Protein AF-A0A937VH85-F1 (afdb_monomer_lite)

Sequence (75 aa):
MPTPRQRLILFDLAAPAYLLRDNFDDVLAAGSVNGTYAVPGPGTRTVTDAESKLSLSGGVLSISGGKAAPAYGDP

Structure (mmCIF, N/CA/C/O backbone):
data_AF-A0A937VH85-F1
#
_entry.id   AF-A0A937VH85-F1
#
loop_
_atom_site.group_PDB
_atom_site.id
_atom_site.type_symbol
_atom_site.label_atom_id
_atom_site.label_alt_id
_atom_site.label_comp_id
_atom_site.label_asym_id
_atom_site.label_entity_id
_atom_site.label_seq_id
_atom_site.pdbx_PDB_ins_code
_atom_site.Cartn_x
_atom_site.Cartn_y
_atom_site.Cartn_z
_atom_site.occupancy
_atom_site.B_iso_or_equiv
_atom_site.auth_seq_id
_atom_site.auth_comp_id
_atom_site.auth_asym_id
_atom_site.auth_atom_id
_atom_site.pdbx_PDB_model_num
ATOM 1 N N . MET A 1 1 ? -45.728 30.404 31.647 1.00 64.75 1 MET A N 1
ATOM 2 C CA . MET A 1 1 ? -45.209 29.336 30.767 1.00 64.75 1 MET A CA 1
ATOM 3 C C . MET A 1 1 ? -43.876 29.818 30.207 1.00 64.75 1 MET A C 1
ATOM 5 O O . MET A 1 1 ? -43.892 30.849 29.547 1.00 64.75 1 MET A O 1
ATOM 9 N N . PRO A 1 2 ? -42.724 29.219 30.552 1.00 57.75 2 PRO A N 1
ATOM 10 C CA . PRO A 1 2 ? -41.440 29.699 30.045 1.00 57.75 2 PRO A CA 1
ATOM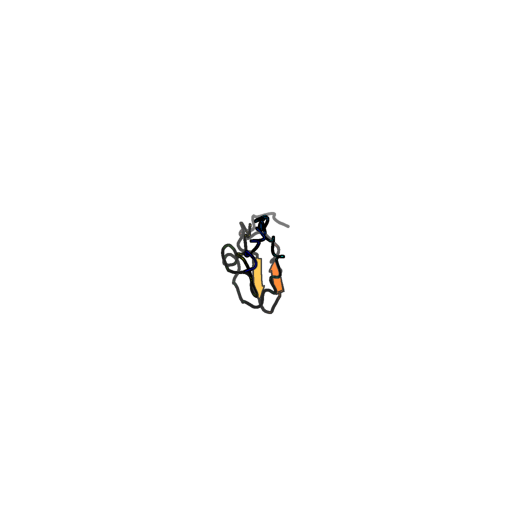 11 C C . PRO A 1 2 ? -41.262 29.310 28.571 1.00 57.75 2 PRO A C 1
ATOM 13 O O . PRO A 1 2 ? -41.486 28.163 28.191 1.00 57.75 2 PRO A O 1
ATOM 16 N N . THR A 1 3 ? -40.876 30.278 27.742 1.00 67.81 3 THR A N 1
ATOM 17 C CA . THR A 1 3 ? -40.618 30.102 26.308 1.00 67.81 3 THR A CA 1
ATOM 18 C C . THR A 1 3 ? -39.308 29.333 26.105 1.00 67.81 3 THR A C 1
ATOM 20 O O . THR A 1 3 ? -38.299 29.707 26.712 1.00 67.81 3 THR A O 1
ATOM 23 N N . PRO A 1 4 ? -39.263 28.288 25.261 1.00 66.50 4 PRO A N 1
ATOM 24 C CA . PRO A 1 4 ? -38.012 27.595 24.986 1.00 66.50 4 PRO A CA 1
ATOM 25 C C . PRO A 1 4 ? -37.047 28.537 24.254 1.00 66.50 4 PRO A C 1
ATOM 27 O O . PRO A 1 4 ? -37.387 29.124 23.229 1.00 66.50 4 PRO A O 1
ATOM 30 N N . ARG A 1 5 ? -35.829 28.693 24.783 1.00 73.00 5 ARG A N 1
ATOM 31 C CA . ARG A 1 5 ? -34.735 29.390 24.095 1.00 73.00 5 ARG A CA 1
ATOM 32 C C . ARG A 1 5 ? -33.941 28.363 23.296 1.00 73.00 5 ARG A C 1
ATOM 34 O O . ARG A 1 5 ? -33.223 27.554 23.877 1.00 73.00 5 ARG A O 1
ATOM 41 N N . GLN A 1 6 ? -34.087 28.379 21.974 1.00 68.75 6 GLN A N 1
ATOM 42 C CA . GLN A 1 6 ? -33.322 27.511 21.083 1.00 68.75 6 GLN A CA 1
ATOM 43 C C . GLN A 1 6 ? -31.879 28.020 20.993 1.00 68.75 6 GLN A C 1
ATOM 45 O O . GLN A 1 6 ? -31.634 29.172 20.639 1.00 68.75 6 GLN A O 1
ATOM 50 N N . ARG A 1 7 ? -30.916 27.164 21.342 1.00 66.00 7 ARG A N 1
ATOM 51 C CA . ARG A 1 7 ? -29.485 27.451 21.216 1.00 66.00 7 ARG A CA 1
ATOM 52 C C . ARG A 1 7 ? -29.003 26.835 19.905 1.00 66.00 7 ARG A C 1
ATOM 54 O O . ARG A 1 7 ? -28.878 25.619 19.809 1.00 66.00 7 ARG A O 1
ATOM 61 N N . LEU A 1 8 ? -28.797 27.673 18.892 1.00 63.84 8 LEU A N 1
ATOM 62 C CA . LEU A 1 8 ? -28.233 27.273 17.604 1.00 63.84 8 LEU A CA 1
ATOM 63 C C . LEU A 1 8 ? -26.751 26.926 17.810 1.00 63.84 8 LEU A C 1
ATOM 65 O O . LEU A 1 8 ? -25.931 27.816 18.023 1.00 63.84 8 LEU A O 1
ATOM 69 N N . ILE A 1 9 ? -26.416 25.635 17.811 1.00 63.59 9 ILE A N 1
ATOM 70 C CA . ILE A 1 9 ? -25.024 25.176 17.761 1.00 63.59 9 ILE A CA 1
ATOM 71 C C . ILE A 1 9 ? -24.648 25.114 16.283 1.00 63.59 9 ILE A C 1
ATOM 73 O O . ILE A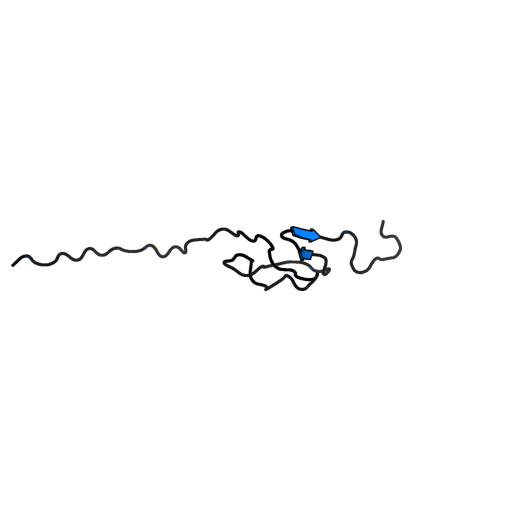 1 9 ? -25.092 24.222 15.562 1.00 63.59 9 ILE A O 1
ATOM 77 N N . LEU A 1 10 ? -23.876 26.097 15.826 1.00 57.00 10 LEU A N 1
ATOM 78 C CA . LEU A 1 10 ? -23.255 26.066 14.508 1.00 57.00 10 LEU A CA 1
ATOM 79 C C . LEU A 1 10 ? -22.073 25.089 14.600 1.00 57.00 10 LEU A C 1
ATOM 81 O O . LEU A 1 10 ? -21.064 25.400 15.228 1.00 57.00 10 LEU A O 1
ATOM 85 N N . PHE A 1 11 ? -22.225 23.877 14.065 1.00 60.50 11 PHE A N 1
ATOM 86 C CA . PHE A 1 11 ? -21.090 22.976 13.883 1.00 60.50 11 PHE A CA 1
ATOM 87 C C . PHE A 1 11 ? -20.259 23.517 12.719 1.00 60.50 11 PHE A C 1
ATOM 89 O O . PHE A 1 11 ? -20.733 23.519 11.583 1.00 60.50 11 PHE A O 1
ATOM 96 N N . ASP A 1 12 ? -19.040 23.980 12.989 1.00 59.94 12 ASP A N 1
ATOM 97 C CA . ASP A 1 12 ? -18.045 24.156 11.933 1.00 59.94 12 ASP A CA 1
ATOM 98 C C . ASP A 1 12 ? -17.799 22.779 11.295 1.00 59.94 12 ASP A C 1
ATOM 100 O O . ASP A 1 12 ? -17.204 21.891 11.902 1.00 59.94 12 ASP A O 1
ATOM 104 N N . LEU A 1 13 ? -18.294 22.581 10.072 1.00 58.03 13 LEU A N 1
ATOM 105 C CA . LEU A 1 13 ? -18.094 21.375 9.257 1.00 58.03 13 LEU A CA 1
ATOM 106 C C . LEU A 1 13 ? -16.708 21.363 8.587 1.00 58.03 13 LEU A C 1
ATOM 108 O O . LEU A 1 13 ? -16.551 20.802 7.502 1.00 58.03 13 LEU A O 1
ATOM 112 N N . ALA A 1 14 ? -15.693 21.992 9.190 1.00 59.31 14 ALA A N 1
ATOM 113 C CA . ALA A 1 14 ? -14.319 21.781 8.756 1.00 59.31 14 ALA A CA 1
ATOM 114 C C . ALA A 1 14 ? -14.017 20.294 8.980 1.00 59.31 14 ALA A C 1
ATOM 116 O O . ALA A 1 14 ? -13.930 19.843 10.122 1.00 59.31 14 ALA A O 1
ATOM 117 N N . ALA A 1 15 ? -13.998 19.524 7.888 1.00 62.25 15 ALA A N 1
ATOM 118 C CA . ALA A 1 15 ? -14.005 18.069 7.930 1.00 62.25 15 ALA A CA 1
ATOM 119 C C . ALA A 1 15 ? -12.929 17.556 8.904 1.00 62.25 15 ALA A C 1
ATOM 121 O O . ALA A 1 15 ? -11.767 17.948 8.764 1.00 62.25 15 ALA A O 1
ATOM 122 N N . PRO A 1 16 ? -13.269 16.701 9.886 1.00 54.84 16 PRO A N 1
ATOM 123 C CA . PRO A 1 16 ? -12.253 16.081 10.721 1.00 54.84 16 PRO A CA 1
ATOM 124 C C . PRO A 1 16 ? -11.298 15.286 9.819 1.00 54.84 16 PRO A C 1
ATOM 126 O O . PRO A 1 16 ? -11.690 14.306 9.188 1.00 54.84 16 PRO A O 1
ATOM 129 N N . ALA A 1 17 ? -10.046 15.736 9.715 1.00 59.56 17 ALA A N 1
ATOM 130 C CA . ALA A 1 17 ? -8.992 15.010 9.021 1.00 59.56 17 ALA A CA 1
ATOM 131 C C . ALA A 1 17 ? -8.537 13.854 9.919 1.00 59.56 17 ALA A C 1
ATOM 133 O O . ALA A 1 17 ? -7.857 14.056 10.926 1.00 59.56 17 ALA A O 1
ATOM 134 N N . TYR A 1 18 ? -8.965 12.640 9.581 1.00 52.16 18 TYR A N 1
ATOM 135 C CA . TYR A 1 18 ? -8.582 11.431 10.302 1.00 52.16 18 TYR A CA 1
ATOM 136 C C . TYR A 1 18 ? -7.183 10.972 9.874 1.00 52.16 18 TYR A C 1
ATOM 138 O O . TYR A 1 18 ? -6.863 10.928 8.687 1.00 52.16 18 TYR A O 1
ATOM 146 N N . LEU A 1 19 ? -6.349 10.648 10.866 1.00 59.09 19 LEU A N 1
ATOM 147 C CA . LEU A 1 19 ? -4.992 10.139 10.682 1.00 59.09 19 LEU A CA 1
ATOM 148 C C . LEU A 1 19 ? -4.999 8.789 9.958 1.00 59.09 19 LEU A C 1
ATOM 150 O O . LEU A 1 19 ? -5.757 7.887 10.316 1.00 59.09 19 LEU A O 1
ATOM 154 N N . LEU A 1 20 ? -4.079 8.660 9.004 1.00 58.09 20 LEU A N 1
ATOM 155 C CA . LEU A 1 20 ? -3.732 7.427 8.310 1.00 58.09 20 LEU A CA 1
ATOM 156 C C . LEU A 1 20 ? -3.052 6.470 9.307 1.00 58.09 20 LEU A C 1
ATOM 158 O O . LEU A 1 20 ? -1.834 6.490 9.474 1.00 58.09 20 LEU A O 1
ATOM 162 N N . ARG A 1 21 ? -3.834 5.673 10.036 1.00 73.12 21 ARG A N 1
ATOM 163 C CA . ARG A 1 21 ? -3.330 4.416 10.596 1.00 73.12 21 ARG A CA 1
ATOM 164 C C . ARG A 1 21 ? -3.684 3.347 9.590 1.00 73.12 21 ARG A C 1
ATOM 166 O O . ARG A 1 21 ? -4.854 3.115 9.350 1.00 73.12 21 ARG A O 1
ATOM 173 N N . ASP A 1 22 ? -2.668 2.768 8.986 1.00 83.75 22 ASP A N 1
ATOM 174 C CA . ASP A 1 22 ? -2.784 1.570 8.180 1.00 83.75 22 ASP A CA 1
ATOM 175 C C . ASP A 1 22 ? -1.798 0.592 8.796 1.00 83.75 22 ASP A C 1
ATOM 177 O O . ASP A 1 22 ? -0.599 0.873 8.853 1.00 83.75 22 ASP A O 1
ATOM 181 N N . ASN A 1 23 ? -2.316 -0.487 9.366 1.00 89.00 23 ASN A N 1
ATOM 182 C CA . ASN A 1 23 ? -1.485 -1.489 10.015 1.00 89.00 23 ASN A CA 1
ATOM 183 C C . ASN A 1 23 ? -0.995 -2.537 9.016 1.00 89.00 23 ASN A C 1
ATOM 185 O O . ASN A 1 23 ? -0.167 -3.357 9.393 1.00 89.00 23 ASN A O 1
ATOM 189 N N . PHE A 1 24 ? -1.479 -2.513 7.767 1.00 91.56 24 PHE A N 1
ATOM 190 C CA . PHE A 1 24 ? -1.147 -3.505 6.744 1.00 91.56 24 PHE A CA 1
ATOM 191 C C . PHE A 1 24 ? -1.492 -4.940 7.182 1.00 91.56 24 PHE A C 1
ATOM 193 O O . PHE A 1 24 ? -0.739 -5.885 6.935 1.00 91.56 24 PHE A O 1
ATOM 200 N N . ASP A 1 25 ? -2.632 -5.101 7.863 1.00 91.62 25 ASP A N 1
ATOM 201 C CA . ASP A 1 25 ? -3.103 -6.409 8.343 1.00 91.62 25 ASP A CA 1
ATOM 202 C C . ASP A 1 25 ? -3.580 -7.322 7.192 1.00 91.62 25 ASP A C 1
ATOM 204 O O . ASP A 1 25 ? -3.786 -8.522 7.379 1.00 91.62 25 ASP A O 1
ATOM 208 N N . ASP A 1 26 ? -3.759 -6.770 5.991 1.00 93.56 26 ASP A N 1
ATOM 209 C CA . ASP A 1 26 ? -4.087 -7.492 4.772 1.00 93.56 26 ASP A CA 1
ATOM 210 C C . ASP A 1 26 ? -2.848 -7.859 3.946 1.00 93.56 26 ASP A C 1
ATOM 212 O O . ASP A 1 26 ? -1.813 -7.193 3.949 1.00 93.56 26 ASP A O 1
ATOM 216 N N . VAL A 1 27 ? -2.975 -8.963 3.209 1.00 95.62 27 VAL A N 1
ATOM 217 C CA . VAL A 1 27 ? -1.932 -9.435 2.300 1.00 95.62 27 VAL A CA 1
ATOM 218 C C . VAL A 1 27 ? -2.277 -8.989 0.887 1.00 95.62 27 VAL A C 1
ATOM 220 O O . VAL A 1 27 ? -3.233 -9.488 0.293 1.00 95.62 27 VAL A O 1
ATOM 223 N N . LEU A 1 28 ? -1.484 -8.072 0.338 1.00 96.75 28 LEU A N 1
ATOM 224 C CA . LEU A 1 28 ? -1.629 -7.573 -1.025 1.00 96.75 28 LEU A CA 1
ATOM 225 C C . LEU A 1 28 ? -0.333 -7.774 -1.803 1.00 96.75 28 LEU A C 1
ATOM 227 O O . LEU A 1 28 ? 0.745 -7.338 -1.392 1.00 96.75 28 LEU A O 1
ATOM 231 N N . ALA A 1 29 ? -0.454 -8.428 -2.956 1.00 95.00 29 ALA A N 1
ATOM 232 C CA . ALA A 1 29 ? 0.657 -8.636 -3.870 1.00 95.00 29 ALA A CA 1
ATOM 233 C C . ALA A 1 29 ? 1.142 -7.314 -4.481 1.00 95.00 29 ALA A C 1
ATOM 235 O O . ALA A 1 29 ? 0.409 -6.321 -4.554 1.00 95.00 29 ALA A O 1
ATOM 236 N N . ALA A 1 30 ? 2.382 -7.327 -4.967 1.00 93.62 30 ALA A N 1
ATOM 237 C CA . ALA A 1 30 ? 2.968 -6.157 -5.590 1.00 93.62 30 ALA A CA 1
ATOM 238 C C . ALA A 1 30 ? 2.187 -5.709 -6.836 1.00 93.62 30 ALA A C 1
ATOM 240 O O . ALA A 1 30 ? 1.636 -6.532 -7.569 1.00 93.62 30 ALA A O 1
ATOM 241 N N . GLY A 1 31 ? 2.061 -4.393 -7.023 1.00 92.38 31 GLY A N 1
ATOM 242 C CA . GLY A 1 31 ? 1.215 -3.799 -8.066 1.00 92.38 31 GLY A CA 1
ATOM 243 C C . GLY A 1 31 ? -0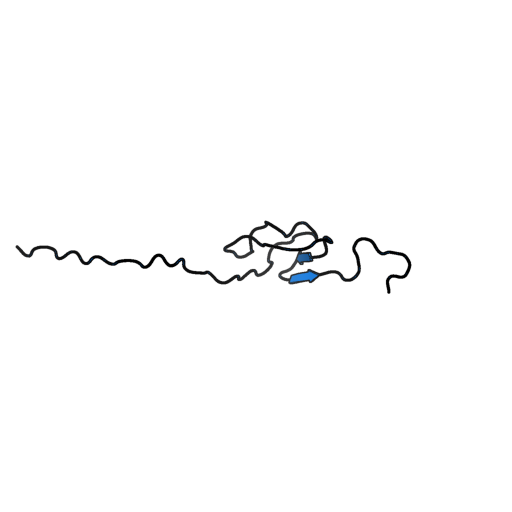.293 -3.806 -7.769 1.00 92.38 31 GLY A C 1
ATOM 244 O O . GLY A 1 31 ? -1.048 -3.167 -8.494 1.00 92.38 31 GLY A O 1
ATOM 245 N N . SER A 1 32 ? -0.748 -4.463 -6.693 1.00 95.00 32 SER A N 1
ATOM 246 C CA . SER A 1 32 ? -2.177 -4.543 -6.330 1.00 95.00 32 SER A CA 1
ATOM 247 C C . SER A 1 32 ? -2.575 -3.652 -5.147 1.00 95.00 32 SER A C 1
ATOM 249 O O . SER A 1 32 ? -3.714 -3.708 -4.699 1.00 95.00 32 SER A O 1
ATOM 251 N N . VAL A 1 33 ? -1.655 -2.841 -4.611 1.00 95.25 33 VAL A N 1
ATOM 252 C CA . VAL A 1 33 ? -1.894 -2.066 -3.378 1.00 95.25 33 VAL A CA 1
ATOM 253 C C . VAL A 1 33 ? -2.639 -0.754 -3.633 1.00 95.25 33 VAL A C 1
ATOM 255 O O . VAL A 1 33 ? -3.458 -0.338 -2.810 1.00 95.25 33 VAL A O 1
ATOM 258 N N . ASN A 1 34 ? -2.393 -0.097 -4.769 1.00 95.12 34 ASN A N 1
ATOM 259 C CA . ASN A 1 34 ? -3.036 1.175 -5.094 1.00 95.12 34 ASN A CA 1
ATOM 260 C C . ASN A 1 34 ? -4.562 1.023 -5.216 1.00 95.12 34 ASN A C 1
ATOM 262 O O . ASN A 1 34 ? -5.049 0.117 -5.886 1.00 95.12 34 ASN A O 1
ATOM 266 N N . GLY A 1 35 ? -5.313 1.936 -4.603 1.00 92.81 35 GLY A N 1
ATOM 267 C CA . GLY A 1 35 ? -6.776 1.948 -4.642 1.00 92.81 35 GLY A CA 1
ATOM 268 C C . GLY A 1 35 ? -7.455 0.956 -3.693 1.00 92.81 35 GLY A C 1
ATOM 269 O O . GLY A 1 35 ? -8.682 0.888 -3.679 1.00 92.81 35 GLY A O 1
ATOM 270 N N . THR A 1 36 ? -6.699 0.208 -2.885 1.00 94.62 36 THR A N 1
ATOM 271 C CA . THR A 1 36 ? -7.269 -0.687 -1.862 1.00 94.62 36 THR A CA 1
ATOM 272 C C . THR A 1 36 ? -7.603 0.066 -0.576 1.00 94.62 36 THR A C 1
ATOM 274 O O . THR A 1 36 ? -7.153 1.190 -0.374 1.00 94.62 36 THR A O 1
ATOM 277 N N . TYR A 1 37 ? -8.419 -0.513 0.304 1.00 92.31 37 TYR A N 1
ATOM 278 C CA . TYR A 1 37 ? -8.746 0.103 1.595 1.00 92.31 37 TYR A CA 1
ATOM 279 C C . TYR A 1 37 ? -7.584 -0.021 2.580 1.00 92.31 37 TYR A C 1
ATOM 281 O O . TYR A 1 37 ? -6.982 -1.081 2.647 1.00 92.31 37 TYR A O 1
ATOM 289 N N . ALA A 1 38 ? -7.302 1.017 3.371 1.00 90.75 38 ALA A N 1
ATOM 290 C CA . ALA A 1 38 ? -6.386 0.901 4.509 1.00 90.75 38 ALA A CA 1
ATOM 291 C C . ALA A 1 38 ? -6.945 -0.083 5.553 1.00 90.75 38 ALA A C 1
ATOM 293 O O . ALA A 1 38 ? -8.163 -0.123 5.769 1.00 90.75 38 ALA A O 1
ATOM 294 N N . VAL A 1 39 ? -6.076 -0.860 6.210 1.00 90.56 39 VAL A N 1
ATOM 295 C CA . VAL A 1 39 ? -6.487 -1.896 7.168 1.00 90.56 39 VAL A CA 1
ATOM 296 C C . VAL A 1 39 ? -5.646 -1.821 8.450 1.00 90.56 39 VAL A C 1
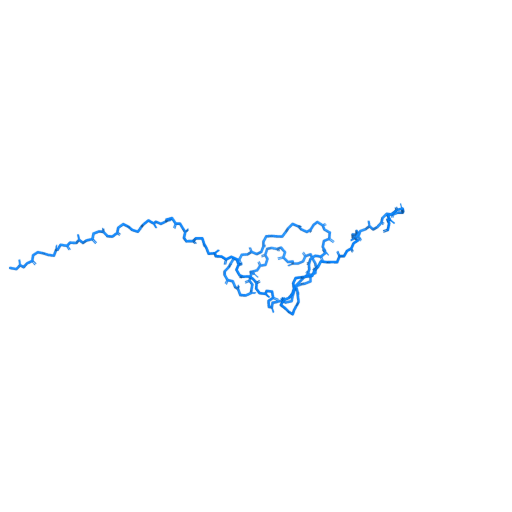ATOM 298 O O . VAL A 1 39 ? -4.444 -2.074 8.395 1.00 90.56 39 VAL A O 1
ATOM 301 N N . PRO A 1 40 ? -6.259 -1.520 9.612 1.00 85.31 40 PRO A N 1
ATOM 302 C CA . PRO A 1 40 ? -7.631 -1.047 9.774 1.00 85.31 40 PRO A CA 1
ATOM 303 C C . PRO A 1 40 ? -7.772 0.378 9.223 1.00 85.31 40 PRO A C 1
ATOM 305 O O . PRO A 1 40 ? -6.857 1.179 9.336 1.00 85.31 40 PRO A O 1
ATOM 308 N N . GLY A 1 41 ? -8.918 0.687 8.617 1.00 77.50 41 GLY A N 1
ATOM 309 C CA . GLY A 1 41 ? -9.186 2.001 8.026 1.00 77.50 41 GLY A CA 1
ATOM 310 C C . GLY A 1 41 ? -9.342 3.135 9.055 1.00 77.50 41 GLY A C 1
ATOM 311 O O . GLY A 1 41 ? -9.166 2.929 10.259 1.00 77.50 41 GLY A O 1
ATOM 312 N N . PRO A 1 42 ? -9.746 4.343 8.620 1.00 81.12 42 PRO A N 1
ATOM 313 C CA . PRO A 1 42 ? -10.461 4.643 7.373 1.00 81.12 42 PRO A CA 1
ATOM 314 C C . PRO A 1 42 ? -9.564 5.023 6.181 1.00 81.12 42 PRO A C 1
ATOM 316 O O . PRO A 1 42 ? -8.433 5.463 6.351 1.00 81.12 42 PRO A O 1
ATOM 319 N N . GLY A 1 43 ? -10.128 4.944 4.969 1.00 84.50 43 GLY A N 1
ATOM 320 C CA . GLY A 1 43 ? -9.545 5.508 3.745 1.00 84.50 43 GLY A CA 1
ATOM 321 C C . GLY A 1 43 ? -9.129 4.478 2.693 1.00 84.50 43 GLY A C 1
ATOM 322 O O . GLY A 1 43 ? -9.183 3.269 2.914 1.00 84.50 43 GLY A O 1
ATOM 323 N N . THR A 1 44 ? -8.731 4.983 1.527 1.00 89.94 44 THR A N 1
ATOM 324 C CA . THR A 1 44 ? -8.124 4.208 0.438 1.00 89.94 44 THR A CA 1
ATOM 325 C C . THR A 1 44 ? -6.645 4.542 0.333 1.00 89.94 44 THR A C 1
ATOM 327 O O . THR A 1 44 ? -6.255 5.705 0.444 1.00 89.94 44 THR A O 1
ATOM 330 N N . ARG A 1 45 ? -5.821 3.534 0.074 1.00 91.06 45 ARG A N 1
ATOM 331 C CA . ARG A 1 45 ? -4.397 3.678 -0.196 1.00 91.06 45 ARG A CA 1
ATOM 332 C C . ARG A 1 45 ? -4.206 4.313 -1.565 1.00 91.06 45 ARG A C 1
ATOM 334 O O . ARG A 1 45 ? -4.675 3.781 -2.568 1.00 91.06 45 ARG A O 1
ATOM 341 N N . THR A 1 46 ? -3.469 5.414 -1.606 1.00 91.00 46 THR A N 1
ATOM 342 C CA . THR A 1 46 ? -2.981 6.008 -2.852 1.00 91.00 46 THR A CA 1
ATOM 343 C C . THR A 1 46 ? -1.499 5.695 -2.957 1.00 91.00 46 THR A C 1
ATOM 345 O O . THR A 1 46 ? -0.706 6.188 -2.158 1.00 91.00 46 THR A O 1
ATOM 348 N N . VAL A 1 47 ? -1.130 4.848 -3.915 1.00 91.25 47 VAL A N 1
ATOM 349 C CA . VAL A 1 47 ? 0.240 4.359 -4.086 1.00 91.25 47 VAL A CA 1
ATOM 350 C C . VAL A 1 47 ? 0.736 4.690 -5.487 1.00 91.25 47 VAL A C 1
ATOM 352 O O . VAL A 1 47 ? 0.126 4.300 -6.481 1.00 91.25 47 VAL A O 1
ATOM 355 N N . THR A 1 48 ? 1.885 5.361 -5.556 1.00 92.50 48 THR A N 1
ATOM 356 C CA . THR A 1 48 ? 2.635 5.574 -6.799 1.00 92.50 48 THR A CA 1
ATOM 357 C C . THR A 1 48 ? 3.729 4.515 -6.899 1.00 92.50 48 THR A C 1
ATOM 359 O O . THR A 1 48 ? 4.842 4.718 -6.423 1.00 92.50 48 THR A O 1
ATOM 362 N N . ASP A 1 49 ? 3.401 3.374 -7.500 1.00 91.12 49 ASP A N 1
ATOM 363 C CA . ASP A 1 49 ? 4.320 2.254 -7.727 1.00 91.12 49 ASP A CA 1
ATOM 364 C C . ASP A 1 49 ? 4.337 1.904 -9.218 1.00 91.12 49 ASP A C 1
ATOM 366 O O . ASP A 1 49 ? 3.536 1.108 -9.704 1.00 91.12 49 ASP A O 1
ATOM 370 N N . ALA A 1 50 ? 5.233 2.553 -9.962 1.00 90.06 50 ALA A N 1
ATOM 371 C CA . ALA A 1 50 ? 5.350 2.361 -11.407 1.00 90.06 50 ALA A CA 1
ATOM 372 C C . ALA A 1 50 ? 5.926 0.986 -11.784 1.00 90.06 50 ALA A C 1
ATOM 374 O O . ALA A 1 50 ? 5.799 0.560 -12.930 1.00 90.06 50 ALA A O 1
ATOM 375 N N . GLU A 1 51 ? 6.566 0.300 -10.836 1.00 92.25 51 GLU A N 1
ATOM 376 C CA . GLU A 1 51 ? 7.326 -0.922 -11.091 1.00 92.25 51 GLU A CA 1
ATOM 377 C C . GLU A 1 51 ? 6.710 -2.173 -10.453 1.00 92.25 51 GLU A C 1
ATOM 379 O O . GLU A 1 51 ? 7.275 -3.259 -10.583 1.00 92.25 51 GLU A O 1
ATOM 384 N N . SER A 1 52 ? 5.547 -2.050 -9.802 1.00 93.75 52 SER A N 1
ATOM 385 C CA . SER A 1 52 ? 4.879 -3.153 -9.096 1.00 93.75 52 SER A CA 1
ATOM 386 C C . SER A 1 52 ? 5.805 -3.824 -8.073 1.00 93.75 52 SER A C 1
ATOM 388 O O . SER A 1 52 ? 6.020 -5.035 -8.105 1.00 93.75 52 SER A O 1
ATOM 390 N N . LYS A 1 53 ? 6.394 -3.019 -7.184 1.00 92.94 53 LYS A N 1
ATOM 391 C CA . LYS A 1 53 ? 7.404 -3.415 -6.187 1.00 92.94 53 LYS A CA 1
ATOM 392 C C . LYS A 1 53 ? 6.909 -3.353 -4.744 1.00 92.94 53 LYS A C 1
ATOM 394 O O . LYS A 1 53 ? 7.565 -3.920 -3.870 1.00 92.94 53 LYS A O 1
ATOM 399 N N . LEU A 1 54 ? 5.797 -2.669 -4.478 1.00 94.69 54 LEU A N 1
ATOM 400 C CA . LEU A 1 54 ? 5.250 -2.495 -3.134 1.00 94.69 54 LEU A CA 1
ATOM 401 C C . LEU A 1 54 ? 4.222 -3.584 -2.834 1.00 94.69 54 LEU A C 1
ATOM 403 O O . LEU A 1 54 ? 3.200 -3.660 -3.507 1.00 94.69 54 LEU A O 1
ATOM 407 N N . SER A 1 55 ? 4.464 -4.381 -1.794 1.00 95.69 55 SER A N 1
ATOM 408 C CA . SER A 1 55 ? 3.544 -5.416 -1.299 1.00 95.69 55 SER A CA 1
ATOM 409 C C . SER A 1 55 ? 3.256 -5.244 0.191 1.00 95.69 55 SER A C 1
ATOM 411 O O . SER A 1 55 ? 4.056 -4.648 0.915 1.00 95.69 55 SER A O 1
ATOM 413 N N . LEU A 1 56 ? 2.119 -5.775 0.642 1.00 95.81 56 LEU A N 1
ATOM 414 C CA . LEU A 1 56 ? 1.719 -5.809 2.048 1.00 95.81 56 LEU A CA 1
ATOM 415 C C . LEU A 1 56 ? 1.600 -7.260 2.503 1.00 95.81 56 LEU A C 1
ATOM 417 O O . LEU A 1 56 ? 0.998 -8.075 1.803 1.00 95.81 56 LEU A O 1
ATOM 421 N N . SER A 1 57 ? 2.186 -7.601 3.647 1.00 94.25 57 SER A N 1
ATOM 422 C CA . SER A 1 57 ? 1.985 -8.902 4.285 1.00 94.25 57 SER A CA 1
ATOM 423 C C . SER A 1 57 ? 2.406 -8.870 5.749 1.00 94.25 57 SER A C 1
ATOM 425 O O . SER A 1 57 ? 3.430 -8.282 6.090 1.00 94.25 57 SER A O 1
ATOM 427 N N . GLY A 1 58 ? 1.640 -9.537 6.615 1.00 89.00 58 GLY A N 1
ATOM 428 C CA . GLY A 1 58 ? 2.010 -9.746 8.018 1.00 89.00 58 GLY A CA 1
ATOM 429 C C . GLY A 1 58 ? 2.178 -8.457 8.829 1.00 89.00 58 GLY A C 1
ATOM 430 O O . GLY A 1 58 ? 3.038 -8.415 9.705 1.00 89.00 58 GLY A O 1
ATOM 431 N N . GLY A 1 59 ? 1.409 -7.407 8.523 1.00 91.12 59 GLY A N 1
ATOM 432 C CA . GLY A 1 59 ? 1.533 -6.109 9.190 1.00 91.12 59 GLY A CA 1
ATOM 433 C C . GLY A 1 59 ? 2.710 -5.262 8.695 1.00 91.12 59 GLY A C 1
ATOM 434 O O . GLY A 1 59 ? 3.116 -4.306 9.354 1.00 91.12 59 GLY A O 1
ATOM 435 N N . VAL A 1 60 ? 3.315 -5.635 7.562 1.00 91.50 60 VAL A N 1
ATOM 436 C CA . VAL A 1 60 ? 4.523 -4.999 7.031 1.00 91.50 60 VAL A CA 1
ATOM 437 C C . VAL A 1 60 ? 4.318 -4.595 5.577 1.00 91.50 60 VAL A C 1
ATOM 439 O O . VAL A 1 60 ? 3.880 -5.384 4.739 1.00 91.50 60 VAL A O 1
ATOM 442 N N . LEU A 1 61 ? 4.714 -3.362 5.274 1.00 93.12 61 LEU A N 1
ATOM 443 C CA . LEU A 1 61 ? 4.931 -2.887 3.915 1.00 93.12 61 LEU A CA 1
ATOM 444 C C . LEU A 1 61 ? 6.347 -3.266 3.479 1.00 93.12 61 LEU A C 1
ATOM 446 O O . LEU A 1 61 ? 7.321 -2.913 4.146 1.00 93.12 61 LEU A O 1
ATOM 450 N N . SER A 1 62 ? 6.465 -3.959 2.349 1.00 94.31 62 SER A N 1
ATOM 451 C CA . SER A 1 62 ? 7.748 -4.369 1.777 1.00 94.31 62 SER A CA 1
ATOM 452 C C . SER A 1 62 ? 7.931 -3.808 0.372 1.00 94.31 62 SER A C 1
ATOM 454 O O . SER A 1 62 ? 7.008 -3.836 -0.445 1.00 94.31 62 SER A O 1
ATOM 456 N N . ILE A 1 63 ? 9.139 -3.313 0.096 1.00 93.12 63 ILE A N 1
ATOM 457 C CA . ILE A 1 63 ? 9.554 -2.786 -1.206 1.00 93.12 63 ILE A CA 1
ATOM 458 C C . ILE A 1 63 ? 10.751 -3.608 -1.672 1.00 93.12 63 ILE A C 1
ATOM 460 O O . ILE A 1 63 ? 11.806 -3.596 -1.035 1.00 93.12 63 ILE A O 1
ATOM 464 N N . SER A 1 64 ? 10.604 -4.320 -2.786 1.00 90.44 64 SER A N 1
ATOM 465 C CA . SER A 1 64 ? 11.738 -5.019 -3.398 1.00 90.44 64 SER A CA 1
ATOM 466 C C . SER A 1 64 ? 12.660 -4.037 -4.125 1.00 90.44 64 SER A C 1
ATOM 468 O O . SER A 1 64 ? 12.178 -3.140 -4.816 1.00 90.44 64 SER A O 1
ATOM 470 N N . GLY A 1 65 ? 13.974 -4.233 -4.004 1.00 87.44 65 GLY A N 1
ATOM 471 C CA . GLY A 1 65 ? 14.972 -3.453 -4.738 1.00 87.44 65 GLY A CA 1
ATOM 472 C C . GLY A 1 65 ? 15.103 -3.858 -6.210 1.00 87.44 65 GLY A C 1
ATOM 473 O O . GLY A 1 65 ? 14.577 -4.885 -6.647 1.00 87.44 65 GLY A O 1
ATOM 474 N N . GLY A 1 66 ? 15.858 -3.050 -6.955 1.00 83.19 66 GLY A N 1
ATOM 475 C CA . GLY A 1 66 ? 16.171 -3.293 -8.361 1.00 83.19 66 GLY A CA 1
ATOM 476 C C . GLY A 1 66 ? 14.998 -3.039 -9.309 1.00 83.19 66 GLY A C 1
ATOM 477 O O . GLY A 1 66 ? 13.822 -3.116 -8.940 1.00 83.19 66 GLY A O 1
ATOM 478 N N . LYS A 1 67 ? 15.339 -2.757 -10.564 1.00 81.25 67 LYS A N 1
ATOM 479 C CA . LYS A 1 67 ? 14.373 -2.416 -11.607 1.00 81.25 67 LYS A CA 1
ATOM 480 C C . LYS A 1 67 ? 13.457 -3.599 -11.932 1.00 81.25 67 LYS A C 1
ATOM 482 O O . LYS A 1 67 ? 13.891 -4.750 -11.913 1.00 81.25 67 LYS A O 1
ATOM 487 N N . ALA A 1 68 ? 12.181 -3.353 -12.234 1.00 79.44 68 ALA A N 1
ATOM 488 C CA . ALA A 1 68 ? 11.272 -4.406 -12.723 1.00 79.44 68 ALA A CA 1
ATOM 489 C C . ALA A 1 68 ? 11.776 -5.072 -14.015 1.00 79.44 68 ALA A C 1
ATOM 491 O O . ALA A 1 68 ? 11.668 -6.285 -14.175 1.00 79.44 68 ALA A O 1
ATOM 492 N N . ALA A 1 69 ? 12.363 -4.271 -14.903 1.00 83.06 69 ALA A N 1
ATOM 493 C CA . ALA A 1 69 ? 12.995 -4.717 -16.137 1.00 83.06 69 ALA A CA 1
ATOM 49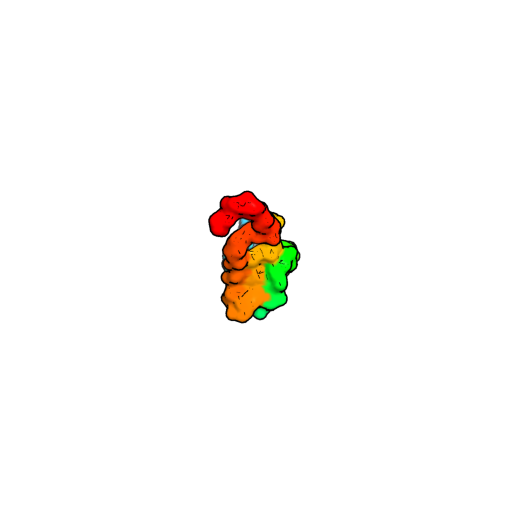4 C C . ALA A 1 69 ? 14.454 -4.228 -16.170 1.00 83.06 69 ALA A C 1
ATOM 496 O O . ALA A 1 69 ? 14.695 -3.095 -16.607 1.00 83.06 69 ALA A O 1
ATOM 497 N N . PRO A 1 70 ? 15.413 -5.040 -15.682 1.00 79.94 70 PRO A N 1
ATOM 498 C CA . PRO A 1 70 ? 16.832 -4.705 -15.714 1.00 79.94 70 PRO A CA 1
ATOM 499 C C . PRO A 1 70 ? 17.327 -4.556 -17.154 1.00 79.94 70 PRO A C 1
ATOM 501 O O . PRO A 1 70 ? 16.968 -5.344 -18.032 1.00 79.94 70 PRO A O 1
ATOM 504 N N . ALA A 1 71 ? 18.158 -3.551 -17.398 1.00 86.75 71 ALA A N 1
ATOM 505 C CA . ALA A 1 71 ? 18.897 -3.373 -18.635 1.00 86.75 71 ALA A CA 1
ATOM 506 C C . ALA A 1 71 ? 20.335 -3.885 -18.481 1.00 86.75 71 ALA A C 1
ATOM 508 O O . ALA A 1 71 ? 20.886 -3.975 -17.384 1.00 86.75 71 ALA A O 1
ATOM 509 N N . TYR A 1 72 ? 20.963 -4.221 -19.609 1.00 86.62 72 TYR A N 1
ATOM 510 C CA . TYR A 1 72 ? 22.387 -4.543 -19.616 1.00 86.62 72 TYR A CA 1
ATOM 511 C C . TYR A 1 72 ? 23.196 -3.342 -19.100 1.00 86.62 72 TYR A C 1
ATOM 513 O O . TYR A 1 72 ? 23.100 -2.253 -19.665 1.00 86.62 72 TYR A O 1
ATOM 521 N N . GLY A 1 73 ? 24.001 -3.561 -18.057 1.00 83.56 73 GLY A N 1
ATOM 522 C CA . GLY A 1 73 ? 24.809 -2.520 -17.415 1.00 83.56 73 GLY A CA 1
ATOM 523 C C . GLY A 1 73 ? 24.169 -1.866 -16.186 1.00 83.56 73 GLY A C 1
ATOM 524 O O . GLY A 1 73 ? 24.796 -0.983 -15.604 1.00 83.56 73 GLY A O 1
ATOM 525 N N . ASP A 1 74 ? 22.974 -2.297 -15.773 1.00 78.44 74 ASP A N 1
ATOM 526 C CA . ASP A 1 74 ? 22.445 -1.948 -14.452 1.00 78.44 74 ASP A CA 1
ATOM 527 C C . ASP A 1 74 ? 23.348 -2.568 -13.351 1.00 78.44 74 ASP A C 1
ATOM 529 O O . ASP A 1 74 ? 23.803 -3.705 -13.528 1.00 78.44 74 ASP A O 1
ATOM 533 N N . PRO A 1 75 ? 23.662 -1.831 -12.262 1.00 67.00 75 PRO A N 1
ATOM 534 C CA . PRO A 1 75 ? 24.494 -2.319 -11.157 1.00 67.00 75 PRO A CA 1
ATOM 535 C C . PRO A 1 75 ? 23.850 -3.457 -10.355 1.00 67.00 75 PRO A C 1
ATOM 537 O O . PRO A 1 75 ? 22.599 -3.526 -10.295 1.00 67.00 75 PRO A O 1
#

Secondary structure (DSSP, 8-state):
-PPP---------------------S-B-TT--TTPBPSS-SSB-----TTS-EEEETTEEEE--S-SSPPTT--

Radius 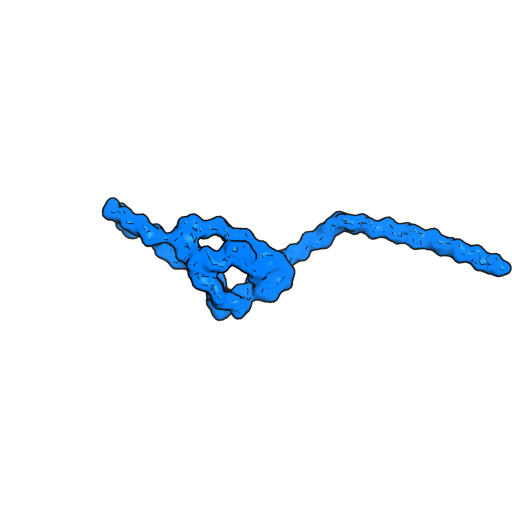of gyration: 22.69 Å; chains: 1; bounding box: 70×40×50 Å

pLDDT: mean 81.86, std 13.56, range [52.16, 96.75]

Foldseek 3Di:
DDDDDDDDDDPPPPPPDDDDDAQLDDWFFFPGQAQDARVVDDDHDHDDDPQSQWTGDDSDIGGDDDGSDDDPPDD